Protein AF-A0A8X8GZQ0-F1 (afdb_monomer_lite)

pLDDT: mean 82.9, std 16.87, range [38.75, 97.69]

Secondary structure (DSSP, 8-state):
---TTTTTTTS-S--HHHHHHHHHHHHHHHHHHHHHHHHHHHHHHHHHHHHHHS-S---S----S--PPP-HHHHHHHHHHHHHHHHHHT-HHHHHHHHHHHHHHHHT--SSHHHHHHHHHHHHHHHHHHHHHHHTT-STT---

Sequence (144 aa):
MTGRGTAFADLPFLDLARFERLMQMVGPDMGPELLARLEDDLAAVAAGLRRAMQDRDQPDWGQPDWGGQPDWAELRGQTHVLIALAGTVGALRLQHLAEALNREAHERSGQDVAQATRMLAALLDELLQHVRDCRAGNVPGATW

Organism: NCBI:txid2656921

Foldseek 3Di:
DDPDVVPLVPPDQFPVVLQVVLLVVCDDVCNLVVLVVLLVLLVVLLVLLVQQQDAPDDDDDDDPDSDGQGNLVSLLVSLVSQLVSCVNNGSVSLNVLSVVLNVCSVVVNDPPNVVSSVVSSVSSVVVSVVSVCLSVVVDPPPPD

Radius of gyration: 16.92 Å; chains: 1; bounding box: 46×37×41 Å

InterPro domains:
  IPR036641 HPT domain superfamily [G3DSA:1.20.120.160] (7-134)
  IPR036641 HPT domain superfamily [SSF47226] (10-132)

Structure (mmCIF, N/CA/C/O backbone):
data_AF-A0A8X8GZQ0-F1
#
_entry.id   AF-A0A8X8GZQ0-F1
#
loop_
_atom_site.group_PDB
_atom_site.id
_atom_site.type_symbol
_atom_site.label_atom_id
_atom_site.label_alt_id
_atom_site.label_comp_id
_atom_site.label_asym_id
_atom_site.label_entity_id
_atom_site.label_seq_id
_atom_site.pdbx_PDB_ins_code
_atom_site.Cartn_x
_atom_site.Cartn_y
_atom_site.Cartn_z
_atom_site.occupancy
_atom_site.B_iso_or_equiv
_atom_site.auth_seq_id
_atom_site.auth_comp_id
_atom_site.auth_asym_id
_atom_site.auth_atom_id
_atom_site.pdbx_PDB_model_num
ATOM 1 N N . MET A 1 1 ? 25.260 5.698 -8.860 1.00 38.75 1 MET A N 1
ATOM 2 C CA . MET A 1 1 ? 24.430 6.867 -8.498 1.00 38.75 1 MET A CA 1
ATOM 3 C C . MET A 1 1 ? 23.411 6.387 -7.483 1.00 38.75 1 MET A C 1
ATOM 5 O O . MET A 1 1 ? 22.453 5.736 -7.857 1.00 38.75 1 MET A O 1
ATOM 9 N N . THR A 1 2 ? 23.681 6.618 -6.204 1.00 43.72 2 THR A N 1
ATOM 10 C CA . THR A 1 2 ? 22.915 6.112 -5.056 1.00 43.72 2 THR A CA 1
ATOM 11 C C . THR A 1 2 ? 22.082 7.283 -4.538 1.00 43.72 2 THR A C 1
ATOM 13 O O . THR A 1 2 ? 22.677 8.262 -4.096 1.00 43.72 2 THR A O 1
ATOM 16 N N . GLY A 1 3 ? 20.748 7.278 -4.656 1.00 44.34 3 GLY A N 1
ATOM 17 C CA . GLY A 1 3 ? 19.997 8.454 -4.178 1.00 44.34 3 GLY A CA 1
ATOM 18 C C . GLY A 1 3 ? 18.469 8.452 -4.205 1.00 44.34 3 GLY A C 1
ATOM 19 O O . GLY A 1 3 ? 17.883 9.284 -3.522 1.00 44.34 3 GLY A O 1
ATOM 20 N N . ARG A 1 4 ? 17.780 7.555 -4.928 1.00 52.59 4 ARG A N 1
ATOM 21 C CA . ARG A 1 4 ? 16.298 7.579 -4.935 1.00 52.59 4 ARG A CA 1
ATOM 22 C C . ARG A 1 4 ? 15.657 6.838 -3.763 1.00 52.59 4 ARG A C 1
ATOM 24 O O . ARG A 1 4 ? 14.645 7.303 -3.256 1.00 52.59 4 ARG A O 1
ATOM 31 N N . GLY A 1 5 ? 16.267 5.754 -3.276 1.00 49.91 5 GLY A N 1
ATOM 32 C CA . GLY A 1 5 ? 15.743 5.001 -2.126 1.00 49.91 5 GLY A CA 1
ATOM 33 C C . GLY A 1 5 ? 15.751 5.782 -0.803 1.00 49.91 5 GLY A C 1
ATOM 34 O O . GLY A 1 5 ? 14.927 5.525 0.067 1.00 49.91 5 GLY A O 1
ATOM 35 N N . THR A 1 6 ? 16.640 6.768 -0.657 1.00 55.09 6 THR A N 1
ATOM 36 C CA . THR A 1 6 ? 16.756 7.601 0.553 1.00 55.09 6 THR A CA 1
ATOM 37 C C . THR A 1 6 ? 15.850 8.829 0.534 1.00 55.09 6 THR A C 1
ATOM 39 O O . THR A 1 6 ? 15.546 9.359 1.594 1.00 55.09 6 THR A O 1
ATOM 42 N N . ALA A 1 7 ? 15.390 9.276 -0.641 1.00 68.44 7 ALA A N 1
ATOM 43 C CA . ALA A 1 7 ? 14.663 10.541 -0.795 1.00 68.44 7 ALA A CA 1
ATOM 44 C C . ALA A 1 7 ? 13.325 10.591 -0.034 1.00 68.44 7 ALA A C 1
ATOM 46 O O . ALA A 1 7 ? 12.830 11.672 0.266 1.00 68.44 7 ALA A O 1
ATOM 47 N N . PHE A 1 8 ? 12.754 9.428 0.290 1.00 74.19 8 PHE A N 1
ATOM 48 C CA . PHE A 1 8 ? 11.478 9.308 0.999 1.00 74.19 8 PHE A CA 1
ATOM 49 C C . PHE A 1 8 ? 11.622 8.674 2.386 1.00 74.19 8 PHE A C 1
ATOM 51 O O . PHE A 1 8 ? 10.615 8.348 3.006 1.00 74.19 8 PHE A O 1
ATOM 58 N N . ALA A 1 9 ? 12.851 8.451 2.866 1.00 74.62 9 ALA A N 1
ATOM 59 C CA . ALA A 1 9 ? 13.085 7.765 4.137 1.00 74.62 9 ALA A CA 1
ATOM 60 C C . ALA A 1 9 ? 12.554 8.557 5.343 1.00 74.62 9 ALA A C 1
ATOM 62 O O . ALA A 1 9 ? 12.077 7.946 6.295 1.00 74.62 9 ALA A O 1
ATOM 63 N N . ASP A 1 10 ? 12.581 9.890 5.260 1.00 82.25 10 ASP A N 1
ATOM 64 C CA . ASP A 1 10 ? 12.143 10.794 6.332 1.00 82.25 10 ASP A CA 1
ATOM 65 C C . ASP A 1 10 ? 10.621 11.012 6.366 1.00 82.25 10 ASP A C 1
ATOM 67 O O . ASP A 1 10 ? 10.101 11.630 7.296 1.00 82.25 10 ASP A O 1
ATOM 71 N N . LEU A 1 11 ? 9.885 10.526 5.358 1.00 83.38 11 LEU A N 1
ATOM 72 C CA . LEU A 1 11 ? 8.427 10.599 5.373 1.00 83.38 11 LEU A CA 1
ATOM 73 C C . LEU A 1 11 ? 7.861 9.602 6.390 1.00 83.38 11 LEU A C 1
ATOM 75 O O . LEU A 1 11 ? 8.325 8.455 6.440 1.00 83.38 11 LEU A O 1
ATOM 79 N N . PRO A 1 12 ? 6.824 9.993 7.155 1.00 86.88 12 PRO A N 1
ATOM 80 C CA . PRO A 1 12 ? 6.148 9.056 8.030 1.00 86.88 12 PRO A CA 1
ATOM 81 C C . PRO A 1 12 ? 5.602 7.896 7.199 1.00 86.88 12 PRO A C 1
ATOM 83 O O . PRO A 1 12 ? 5.122 8.073 6.075 1.00 86.88 12 PRO A O 1
ATOM 86 N N . PHE A 1 13 ? 5.682 6.699 7.770 1.00 88.50 13 PHE A N 1
ATOM 87 C CA . PHE A 1 13 ? 5.096 5.505 7.176 1.00 88.50 13 PHE A CA 1
ATOM 88 C C . PHE A 1 13 ? 3.583 5.691 6.930 1.00 88.50 13 PHE A C 1
ATOM 90 O O . PHE A 1 13 ? 3.094 5.363 5.848 1.00 88.50 13 PHE A O 1
ATOM 97 N N . LEU A 1 14 ? 2.882 6.305 7.890 1.00 92.06 14 LEU A N 1
ATOM 98 C CA . LEU A 1 14 ? 1.455 6.612 7.835 1.00 92.06 14 LEU A CA 1
ATOM 99 C C . LEU A 1 14 ? 1.178 7.981 8.473 1.00 92.06 14 LEU A C 1
ATOM 101 O O . LEU A 1 14 ? 1.616 8.250 9.592 1.00 92.06 14 LEU A O 1
ATOM 105 N N . ASP A 1 15 ? 0.425 8.838 7.784 1.00 93.69 15 ASP A N 1
ATOM 106 C CA . ASP A 1 15 ? -0.207 10.014 8.388 1.00 93.69 15 ASP A CA 1
ATOM 107 C C . ASP A 1 15 ? -1.414 9.560 9.220 1.00 93.69 15 ASP A C 1
ATOM 109 O O . ASP A 1 15 ? -2.534 9.422 8.716 1.00 93.69 15 ASP A O 1
ATOM 113 N N . LEU A 1 16 ? -1.163 9.300 10.505 1.00 90.44 16 LEU A N 1
ATOM 114 C CA . LEU A 1 16 ? -2.176 8.787 11.423 1.00 90.44 16 LEU A CA 1
ATOM 115 C C . LEU A 1 16 ? -3.373 9.739 11.555 1.00 90.44 16 LEU A C 1
ATOM 117 O O . LEU A 1 16 ? -4.505 9.278 11.600 1.00 90.44 16 LEU A O 1
ATOM 121 N N . ALA A 1 17 ? -3.160 11.057 11.517 1.00 90.81 17 ALA A N 1
ATOM 122 C CA . ALA A 1 17 ? -4.251 12.024 11.621 1.00 90.81 17 ALA A CA 1
ATOM 123 C C . ALA A 1 17 ? -5.185 11.969 10.399 1.00 90.81 17 ALA A C 1
ATOM 125 O O . ALA A 1 17 ? -6.402 12.140 10.525 1.00 90.81 17 ALA A O 1
ATOM 126 N N . ARG A 1 18 ? -4.638 11.728 9.199 1.00 92.44 18 ARG A N 1
ATOM 127 C CA . ARG A 1 18 ? -5.451 11.480 7.999 1.00 92.44 18 ARG A CA 1
ATOM 128 C C . ARG A 1 18 ? -6.204 10.155 8.109 1.00 92.44 18 ARG A C 1
ATOM 130 O O . ARG A 1 18 ? -7.393 10.131 7.789 1.00 92.44 18 ARG A O 1
ATOM 137 N N . PHE A 1 19 ? -5.538 9.092 8.556 1.00 93.25 19 PHE A N 1
ATOM 138 C CA . PHE A 1 19 ? -6.157 7.779 8.733 1.00 93.25 19 PHE A CA 1
ATOM 139 C C . PHE A 1 19 ? -7.308 7.819 9.751 1.00 93.25 19 PHE A C 1
ATOM 141 O O . PHE A 1 19 ? -8.418 7.388 9.454 1.00 93.25 19 PHE A O 1
ATOM 148 N N . GLU A 1 20 ? -7.093 8.433 10.914 1.00 91.50 20 GLU A N 1
ATOM 149 C CA . GLU A 1 20 ? -8.121 8.626 11.942 1.00 91.50 20 GLU A CA 1
ATOM 150 C C . GLU A 1 20 ? -9.297 9.448 11.418 1.00 91.50 20 GLU A C 1
ATOM 152 O O . GLU A 1 20 ? -10.451 9.090 11.642 1.00 91.50 20 GLU A O 1
ATOM 157 N N . ARG A 1 21 ? -9.031 10.522 10.664 1.00 92.25 21 ARG A N 1
ATOM 158 C CA . ARG A 1 21 ? -10.098 11.315 10.041 1.00 92.25 21 ARG A CA 1
ATOM 159 C C . ARG A 1 21 ? -10.909 10.486 9.045 1.00 92.25 21 ARG A C 1
ATOM 161 O O . ARG A 1 21 ? -12.125 10.645 8.998 1.00 92.25 21 ARG A O 1
ATOM 168 N N . LEU A 1 22 ? -10.267 9.618 8.259 1.00 93.12 22 LEU A N 1
ATOM 169 C CA . LEU A 1 22 ? -10.962 8.682 7.370 1.00 93.12 22 LEU A CA 1
ATOM 170 C C . LEU A 1 22 ? -11.895 7.766 8.169 1.00 93.12 22 LEU A C 1
ATOM 172 O O . LEU A 1 22 ? -13.074 7.675 7.834 1.00 93.12 22 LEU A O 1
ATOM 176 N N . MET A 1 23 ? -11.398 7.164 9.251 1.00 93.25 23 MET A N 1
ATOM 177 C CA . MET A 1 23 ? -12.201 6.291 10.110 1.00 93.25 23 MET A CA 1
ATOM 178 C C . MET A 1 23 ? -13.364 7.038 10.774 1.00 93.25 23 MET A C 1
ATOM 180 O O . MET A 1 23 ? -14.487 6.547 10.762 1.00 93.25 23 MET A O 1
ATOM 184 N N . GLN A 1 24 ? -13.142 8.262 11.258 1.00 92.25 24 GLN A N 1
ATOM 185 C CA . GLN A 1 24 ? -14.191 9.108 11.840 1.00 92.25 24 GLN A CA 1
ATOM 186 C C . GLN A 1 24 ? -15.278 9.494 10.829 1.00 92.25 24 GLN A C 1
ATOM 188 O O . GLN A 1 24 ? -16.451 9.549 11.186 1.00 92.25 24 GLN A O 1
ATOM 193 N N . MET A 1 25 ? -14.909 9.777 9.575 1.00 93.44 25 MET A N 1
ATOM 194 C CA . MET A 1 25 ? -15.880 10.103 8.522 1.00 93.44 25 MET A CA 1
ATOM 195 C C . MET A 1 25 ? -16.766 8.907 8.162 1.00 93.44 25 MET A C 1
ATOM 197 O O . MET A 1 25 ? -17.928 9.093 7.812 1.00 93.44 25 MET A O 1
ATOM 201 N N . VAL A 1 26 ? -16.205 7.700 8.214 1.00 93.00 26 VAL A N 1
ATOM 202 C CA . VAL A 1 26 ? -16.899 6.448 7.886 1.00 93.00 26 VAL A CA 1
ATOM 203 C C . VAL A 1 26 ? -17.766 5.986 9.063 1.00 93.00 26 VAL A C 1
ATOM 205 O O . VAL A 1 26 ? -18.869 5.485 8.851 1.00 93.00 26 VAL A O 1
ATOM 208 N N . GLY A 1 27 ? -17.296 6.217 10.291 1.00 89.88 27 GLY A N 1
ATOM 209 C CA . GLY A 1 27 ? -17.992 5.892 11.531 1.00 89.88 27 GLY A CA 1
ATOM 210 C C . GLY A 1 27 ? -17.929 4.406 11.915 1.00 89.88 27 GLY A C 1
ATOM 211 O O . GLY A 1 27 ? -17.426 3.576 11.149 1.00 89.88 27 GLY A O 1
ATOM 212 N N . PRO A 1 28 ? -18.478 4.053 13.090 1.00 89.25 28 PRO A N 1
ATOM 213 C CA . PRO A 1 28 ? -18.320 2.728 13.697 1.00 89.25 28 PRO A CA 1
ATOM 214 C C . PRO A 1 28 ? -19.071 1.630 12.941 1.00 89.25 28 PRO A C 1
ATOM 216 O O . PRO A 1 28 ? -18.645 0.477 12.931 1.00 89.25 28 PRO A O 1
ATOM 219 N N . ASP A 1 29 ? -20.179 1.985 12.286 1.00 88.81 29 ASP A N 1
ATOM 220 C CA . ASP A 1 29 ? -21.034 1.022 11.589 1.00 88.81 29 ASP A CA 1
ATOM 221 C C . ASP A 1 29 ? -20.374 0.502 10.302 1.00 88.81 29 ASP A C 1
ATOM 223 O O . ASP A 1 29 ? -20.460 -0.684 9.990 1.00 88.81 29 ASP A O 1
ATOM 227 N N . MET A 1 30 ? -19.682 1.382 9.568 1.00 92.25 30 MET A N 1
ATOM 228 C CA . MET A 1 30 ? -19.073 1.069 8.266 1.00 92.25 30 MET A CA 1
ATOM 229 C C . MET A 1 30 ? -17.550 0.876 8.338 1.00 92.25 30 MET A C 1
ATOM 231 O O . MET A 1 30 ? -16.949 0.318 7.418 1.00 92.25 30 MET A O 1
ATOM 235 N N . GLY A 1 31 ? -16.904 1.314 9.423 1.00 92.56 31 GLY A N 1
ATOM 236 C CA . GLY A 1 31 ? -15.457 1.214 9.623 1.00 92.56 31 GLY A CA 1
ATOM 237 C C . GLY A 1 31 ? -14.908 -0.215 9.503 1.00 92.56 31 GLY A C 1
ATOM 238 O O . GLY A 1 31 ? -13.926 -0.414 8.782 1.00 92.56 31 GLY A O 1
ATOM 239 N N . PRO A 1 32 ? -15.531 -1.233 10.130 1.00 92.38 32 PRO A N 1
ATOM 240 C CA . PRO A 1 32 ? -15.088 -2.621 10.008 1.00 92.38 32 PRO A CA 1
ATOM 241 C C . PRO A 1 32 ? -15.119 -3.152 8.570 1.00 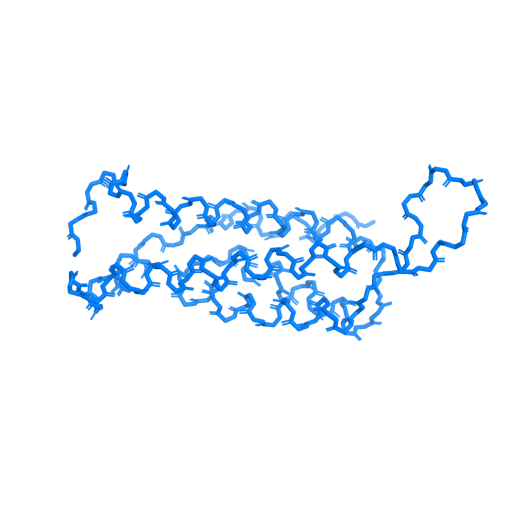92.38 32 PRO A C 1
ATOM 243 O O . PRO A 1 32 ? -14.201 -3.867 8.162 1.00 92.38 32 PRO A O 1
ATOM 246 N N . GLU A 1 33 ? -16.146 -2.791 7.793 1.00 94.25 33 GLU A N 1
ATOM 247 C CA . GLU A 1 33 ? -16.268 -3.182 6.384 1.00 94.25 33 GLU A CA 1
ATOM 248 C C . GLU A 1 33 ? -15.206 -2.489 5.525 1.00 94.25 33 GLU A C 1
ATOM 250 O O . GLU A 1 33 ? -14.538 -3.146 4.726 1.00 94.25 33 GLU A O 1
ATOM 255 N N . LEU A 1 34 ? -14.981 -1.188 5.740 1.00 94.50 34 LEU A N 1
ATOM 256 C CA . LEU A 1 34 ? -13.921 -0.449 5.056 1.00 94.50 34 LEU A CA 1
ATOM 257 C C . LEU A 1 34 ? -12.545 -1.072 5.313 1.00 94.50 34 LEU A C 1
ATOM 259 O O . LEU A 1 34 ? -11.778 -1.270 4.373 1.00 94.50 34 LEU A O 1
ATOM 263 N N . LEU A 1 35 ? -12.228 -1.395 6.569 1.00 95.19 35 LEU A N 1
ATOM 264 C CA . LEU A 1 35 ? -10.949 -2.007 6.920 1.00 95.19 35 LEU A CA 1
ATOM 265 C C . LEU A 1 35 ? -10.802 -3.413 6.324 1.00 95.19 35 LEU A C 1
ATOM 267 O O . LEU A 1 35 ? -9.715 -3.762 5.872 1.00 95.19 35 LEU A O 1
ATOM 271 N N . ALA A 1 36 ? -11.875 -4.212 6.295 1.00 95.44 36 ALA A N 1
ATOM 272 C CA . ALA A 1 36 ? -11.859 -5.521 5.643 1.00 95.44 36 ALA A CA 1
ATOM 273 C C . ALA A 1 36 ? -11.588 -5.391 4.138 1.00 95.44 36 ALA A C 1
ATOM 275 O O . ALA A 1 36 ? -10.726 -6.085 3.604 1.00 95.44 36 ALA A O 1
ATOM 276 N N . ARG A 1 37 ? -12.257 -4.445 3.469 1.00 96.06 37 ARG A N 1
ATOM 277 C CA . ARG A 1 37 ? -12.043 -4.183 2.045 1.00 96.06 37 ARG A CA 1
ATOM 278 C C . ARG A 1 37 ? -10.627 -3.693 1.756 1.00 96.06 37 ARG A C 1
ATOM 280 O O . ARG A 1 37 ? -10.001 -4.152 0.805 1.00 96.06 37 ARG A O 1
ATOM 287 N N . LEU A 1 38 ? -10.122 -2.782 2.584 1.00 95.94 38 LEU A N 1
ATOM 288 C CA . LEU A 1 38 ? -8.764 -2.269 2.471 1.00 95.94 38 LEU A CA 1
ATOM 289 C C . LEU A 1 38 ? -7.733 -3.389 2.659 1.00 95.94 38 LEU A C 1
ATOM 291 O O . LEU A 1 38 ? -6.768 -3.447 1.903 1.00 95.94 38 LEU A O 1
ATOM 295 N N . GLU A 1 39 ? -7.940 -4.292 3.621 1.00 96.81 39 GLU A N 1
ATOM 296 C CA . GLU A 1 39 ? -7.088 -5.472 3.783 1.00 96.81 39 GLU A CA 1
ATOM 297 C C . GLU A 1 39 ? -7.089 -6.347 2.524 1.00 96.81 39 GLU A C 1
ATOM 299 O O . GLU A 1 39 ? -6.013 -6.694 2.035 1.00 96.81 39 GLU A O 1
ATOM 304 N N . ASP A 1 40 ? -8.267 -6.675 1.987 1.00 97.69 40 ASP A N 1
ATOM 305 C CA . ASP A 1 40 ? -8.395 -7.514 0.792 1.00 97.69 40 ASP A CA 1
ATOM 306 C C . ASP A 1 40 ? -7.688 -6.885 -0.419 1.00 97.69 40 ASP A C 1
ATOM 308 O O . ASP A 1 40 ? -6.925 -7.557 -1.121 1.00 97.69 40 ASP A O 1
ATOM 312 N N . ASP A 1 41 ? -7.894 -5.584 -0.642 1.00 97.19 41 ASP A N 1
ATOM 313 C CA . ASP A 1 41 ? -7.290 -4.855 -1.757 1.00 97.19 41 ASP A CA 1
ATOM 314 C C . ASP A 1 41 ? -5.755 -4.758 -1.601 1.00 97.19 41 ASP A C 1
ATOM 316 O O . ASP A 1 41 ? -5.016 -5.025 -2.554 1.00 97.19 41 ASP A O 1
ATOM 320 N N . LEU A 1 42 ? -5.243 -4.461 -0.400 1.00 96.88 42 LEU A N 1
ATOM 321 C CA . LEU A 1 42 ? -3.797 -4.425 -0.127 1.00 96.88 42 LEU A CA 1
ATOM 322 C C . LEU A 1 42 ? -3.151 -5.815 -0.263 1.00 96.88 42 LEU A C 1
ATOM 324 O O . LEU A 1 42 ? -2.072 -5.943 -0.850 1.00 96.88 42 LEU A O 1
ATOM 328 N N . ALA A 1 43 ? -3.810 -6.868 0.228 1.00 96.75 43 ALA A N 1
ATOM 329 C CA . ALA A 1 43 ? -3.333 -8.243 0.105 1.00 96.75 43 ALA A CA 1
ATOM 330 C C . ALA A 1 43 ? -3.291 -8.704 -1.362 1.00 96.75 43 ALA A C 1
ATOM 332 O O . ALA A 1 43 ? -2.333 -9.368 -1.780 1.00 96.75 43 ALA A O 1
ATOM 333 N N . ALA A 1 44 ? -4.293 -8.322 -2.161 1.00 96.56 44 ALA A N 1
ATOM 334 C CA . ALA A 1 44 ? -4.326 -8.593 -3.593 1.00 96.56 44 ALA A CA 1
ATOM 335 C C . ALA A 1 44 ? -3.168 -7.900 -4.329 1.00 96.56 44 ALA A C 1
ATOM 337 O O . ALA A 1 44 ? -2.480 -8.550 -5.123 1.00 96.56 44 ALA A O 1
ATOM 338 N N . VAL A 1 45 ? -2.890 -6.629 -4.011 1.00 96.25 45 VAL A N 1
ATOM 339 C CA . VAL A 1 45 ? -1.737 -5.892 -4.557 1.00 96.25 45 VAL A CA 1
ATOM 340 C C . VAL A 1 45 ? -0.419 -6.565 -4.175 1.00 96.25 45 VAL A C 1
ATOM 342 O O . VAL A 1 45 ? 0.429 -6.789 -5.039 1.00 96.25 45 VAL A O 1
ATOM 345 N N . ALA A 1 46 ? -0.247 -6.965 -2.911 1.00 93.38 46 ALA A N 1
ATOM 346 C CA . ALA A 1 46 ? 0.964 -7.647 -2.450 1.00 93.38 46 ALA A CA 1
ATOM 347 C C . ALA A 1 46 ? 1.194 -8.979 -3.184 1.00 93.38 46 ALA A C 1
ATOM 349 O O . ALA A 1 46 ? 2.325 -9.336 -3.527 1.00 93.38 46 ALA A O 1
ATOM 350 N N . ALA A 1 47 ? 0.126 -9.738 -3.442 1.00 92.62 47 ALA A N 1
ATOM 351 C CA . ALA A 1 47 ? 0.196 -10.952 -4.249 1.00 92.62 47 ALA A CA 1
ATOM 352 C C . ALA A 1 47 ? 0.542 -10.647 -5.716 1.00 92.62 47 ALA A C 1
ATOM 354 O O . ALA A 1 47 ? 1.394 -11.322 -6.294 1.00 92.62 47 ALA A O 1
ATOM 355 N N . GLY A 1 48 ? -0.070 -9.617 -6.305 1.00 91.81 48 GLY A N 1
ATOM 356 C CA . GLY A 1 48 ? 0.202 -9.175 -7.672 1.00 91.81 48 GLY A CA 1
ATOM 357 C C . GLY A 1 48 ? 1.649 -8.729 -7.879 1.00 91.81 48 GLY A C 1
ATOM 358 O O . GLY A 1 48 ? 2.296 -9.197 -8.811 1.00 91.81 48 GLY A O 1
ATOM 359 N N . LEU A 1 49 ? 2.196 -7.913 -6.972 1.00 90.56 49 LEU A N 1
ATOM 360 C CA . LEU A 1 49 ? 3.597 -7.476 -7.013 1.00 90.56 49 LEU A CA 1
ATOM 361 C C . LEU A 1 49 ? 4.565 -8.662 -6.948 1.00 90.56 49 LEU A C 1
ATOM 363 O O . LEU A 1 49 ? 5.519 -8.721 -7.721 1.00 90.56 49 LEU A O 1
ATOM 367 N N . ARG A 1 50 ? 4.299 -9.645 -6.077 1.00 88.88 50 ARG A N 1
ATOM 368 C CA . ARG A 1 50 ? 5.108 -10.872 -6.011 1.00 88.88 50 ARG A CA 1
ATOM 369 C C . ARG A 1 50 ? 5.073 -11.647 -7.325 1.00 88.88 50 ARG A C 1
ATOM 371 O O . ARG A 1 50 ? 6.127 -12.063 -7.788 1.00 88.88 50 ARG A O 1
ATOM 378 N N . ARG A 1 51 ? 3.900 -11.800 -7.950 1.00 88.25 51 ARG A N 1
ATOM 379 C CA . ARG A 1 51 ? 3.771 -12.452 -9.267 1.00 88.25 51 ARG A CA 1
ATOM 380 C C . ARG A 1 51 ? 4.461 -11.670 -10.382 1.00 88.25 51 ARG A C 1
ATOM 382 O O . ARG A 1 51 ? 5.040 -12.288 -11.264 1.00 88.25 51 ARG A O 1
ATOM 389 N N . ALA A 1 52 ? 4.406 -10.338 -10.354 1.00 87.19 52 ALA A N 1
ATOM 390 C CA . ALA A 1 52 ? 5.057 -9.490 -11.353 1.00 87.19 52 ALA A CA 1
ATOM 391 C C . ALA A 1 52 ? 6.585 -9.638 -11.336 1.00 87.19 52 ALA A C 1
ATOM 393 O O . ALA A 1 52 ? 7.229 -9.482 -12.368 1.00 87.19 52 ALA A O 1
ATOM 394 N N . MET A 1 53 ? 7.150 -9.951 -10.169 1.00 83.81 53 MET A N 1
ATOM 395 C CA . MET A 1 53 ? 8.584 -10.173 -9.978 1.00 83.81 53 MET A CA 1
ATOM 396 C C . MET A 1 53 ? 9.011 -11.638 -10.130 1.00 83.81 53 MET A C 1
ATOM 398 O O . MET A 1 53 ? 10.208 -11.914 -10.121 1.00 83.81 53 MET A O 1
ATOM 402 N N . GLN A 1 54 ? 8.065 -12.577 -10.218 1.00 79.44 54 GLN A N 1
ATOM 403 C CA . GLN A 1 54 ? 8.378 -13.981 -10.467 1.00 79.44 54 GLN A CA 1
ATOM 404 C C . GLN A 1 54 ? 8.790 -14.164 -11.926 1.00 79.44 54 GLN A C 1
ATOM 406 O O . GLN A 1 54 ? 8.129 -13.675 -12.840 1.00 79.44 54 GLN A O 1
ATOM 411 N N . ASP A 1 55 ? 9.887 -14.888 -12.117 1.00 61.62 55 ASP A N 1
ATOM 412 C CA . ASP A 1 55 ? 10.429 -15.215 -13.427 1.00 61.62 55 ASP A CA 1
ATOM 413 C C . ASP A 1 55 ? 9.420 -16.050 -14.233 1.00 61.62 55 ASP A C 1
ATOM 415 O O . ASP A 1 55 ? 9.002 -17.121 -13.786 1.00 61.62 55 ASP A O 1
ATOM 419 N N . ARG A 1 56 ? 8.988 -15.550 -15.398 1.00 55.91 56 ARG A N 1
ATOM 420 C CA . ARG A 1 56 ? 8.100 -16.294 -16.310 1.00 55.91 56 ARG A CA 1
ATOM 421 C C . ARG A 1 56 ? 8.860 -17.107 -17.355 1.00 55.91 56 ARG A C 1
ATOM 423 O O . ARG A 1 56 ? 8.257 -18.003 -17.938 1.00 55.91 56 ARG A O 1
ATOM 430 N N . ASP A 1 57 ? 10.151 -16.836 -17.552 1.00 46.69 57 ASP A N 1
ATOM 431 C CA . ASP A 1 57 ? 10.919 -17.298 -18.713 1.00 46.69 57 ASP A CA 1
ATOM 432 C C . ASP A 1 57 ? 12.205 -18.053 -18.325 1.00 46.69 57 ASP A C 1
ATOM 434 O O . ASP A 1 57 ? 13.190 -18.013 -19.059 1.00 46.69 57 ASP A O 1
ATOM 438 N N . GLN A 1 58 ? 12.212 -18.797 -17.211 1.00 43.38 58 GLN A N 1
ATOM 439 C CA . GLN A 1 58 ? 13.263 -19.789 -16.946 1.00 43.38 58 GLN A CA 1
ATOM 440 C C . GLN A 1 58 ? 12.877 -21.174 -17.501 1.00 43.38 58 GLN A C 1
ATOM 442 O O . GLN A 1 58 ? 12.165 -21.929 -16.835 1.00 43.38 58 GLN A O 1
ATOM 447 N N . PRO A 1 59 ? 13.370 -21.579 -18.689 1.00 40.00 59 PRO A N 1
ATOM 448 C CA . PRO A 1 59 ? 13.657 -22.978 -18.933 1.00 40.00 59 PRO A CA 1
ATOM 449 C C . PRO A 1 59 ? 14.870 -23.368 -18.079 1.00 40.00 59 PRO A C 1
ATOM 451 O O . PRO A 1 59 ? 15.916 -22.724 -18.124 1.00 40.00 59 PRO A O 1
ATOM 454 N N . ASP A 1 60 ? 14.690 -24.422 -17.291 1.00 46.25 60 ASP A N 1
ATOM 455 C CA . ASP A 1 60 ? 15.705 -25.144 -16.525 1.00 46.25 60 ASP A CA 1
ATOM 456 C C . ASP A 1 60 ? 17.021 -25.316 -17.310 1.00 46.25 60 ASP A C 1
ATOM 458 O O . ASP A 1 60 ? 17.128 -26.216 -18.136 1.00 46.25 60 ASP A O 1
ATOM 462 N N . TRP A 1 61 ? 17.998 -24.429 -17.084 1.00 43.03 61 TRP A N 1
ATOM 463 C CA . TRP A 1 61 ? 19.433 -24.667 -17.282 1.00 43.03 61 TRP A CA 1
ATOM 464 C C . TRP A 1 61 ? 20.243 -23.734 -16.371 1.00 43.03 61 TRP A C 1
ATOM 466 O O . TRP A 1 61 ? 20.672 -22.649 -16.752 1.00 43.03 61 TRP A O 1
ATOM 476 N N . GLY A 1 62 ? 20.417 -24.207 -15.135 1.00 47.53 62 GLY A N 1
ATOM 477 C CA . GLY A 1 62 ? 21.364 -23.782 -14.101 1.00 47.53 62 GLY A CA 1
ATOM 478 C C . GLY A 1 62 ? 22.154 -22.483 -14.291 1.00 47.53 62 GLY A C 1
ATOM 479 O O . GLY A 1 62 ? 23.277 -22.521 -14.783 1.00 47.53 62 GLY A O 1
ATOM 480 N N . GLN A 1 63 ? 21.652 -21.389 -13.710 1.00 44.69 63 GLN A N 1
ATOM 481 C CA . GLN A 1 63 ? 22.473 -20.418 -12.973 1.00 44.69 63 GLN A CA 1
ATOM 482 C C . GLN A 1 63 ? 21.678 -19.825 -11.792 1.00 44.69 63 GLN A C 1
ATOM 484 O O . GLN A 1 63 ? 20.489 -19.550 -11.945 1.00 44.69 63 GLN A O 1
ATOM 489 N N . PRO A 1 64 ? 22.300 -19.616 -10.616 1.00 45.94 64 PRO A N 1
ATOM 490 C CA . PRO A 1 64 ? 21.655 -19.030 -9.451 1.00 45.94 64 PRO A CA 1
ATOM 491 C C . PRO A 1 64 ? 21.938 -17.524 -9.418 1.00 45.94 64 PRO A C 1
ATOM 493 O O . PRO A 1 64 ? 22.742 -17.055 -8.620 1.00 45.94 64 PRO A O 1
ATOM 496 N N . ASP A 1 65 ? 21.303 -16.764 -10.300 1.00 48.75 65 ASP A N 1
ATOM 497 C CA . ASP A 1 65 ? 21.282 -15.306 -10.191 1.00 48.75 65 ASP A CA 1
ATOM 498 C C . ASP A 1 65 ? 19.879 -14.824 -10.572 1.00 48.75 65 ASP A C 1
ATOM 500 O O . ASP A 1 65 ? 19.258 -15.380 -11.476 1.00 48.75 65 ASP A O 1
ATOM 504 N N . TRP A 1 66 ? 19.326 -13.859 -9.838 1.00 46.91 66 TRP A N 1
ATOM 505 C CA . TRP A 1 66 ? 17.964 -13.326 -10.021 1.00 46.91 66 TRP A CA 1
ATOM 506 C C . TRP A 1 66 ? 17.833 -12.588 -11.379 1.00 46.91 66 TRP A C 1
ATOM 508 O O . TRP A 1 66 ? 17.821 -11.360 -11.428 1.00 46.91 66 TRP A O 1
ATOM 518 N N . GLY A 1 67 ? 17.791 -13.332 -12.489 1.00 44.19 67 GLY A N 1
ATOM 519 C CA . GLY A 1 67 ? 17.951 -12.832 -13.863 1.00 44.19 67 GLY A CA 1
ATOM 520 C C . GLY A 1 67 ? 16.688 -12.778 -14.734 1.00 44.19 67 GLY A C 1
ATOM 521 O O . GLY A 1 67 ? 16.811 -12.555 -15.936 1.00 44.19 67 GLY A O 1
ATOM 522 N N . GLY A 1 68 ? 15.492 -12.979 -14.175 1.00 58.50 68 GLY A N 1
ATOM 523 C CA . GLY A 1 68 ? 14.227 -12.876 -14.917 1.00 58.50 68 GLY A CA 1
ATOM 524 C C . GLY A 1 68 ? 13.786 -11.427 -15.162 1.00 58.50 68 GLY A C 1
ATOM 525 O O . GLY A 1 68 ? 13.958 -10.565 -14.296 1.00 58.50 68 GLY A O 1
ATOM 526 N N . GLN A 1 69 ? 13.187 -11.137 -16.325 1.00 71.12 69 GLN A N 1
ATOM 527 C CA . GLN A 1 69 ? 12.526 -9.844 -16.558 1.00 71.12 69 GLN A CA 1
ATOM 528 C C . GLN A 1 69 ? 11.172 -9.799 -15.830 1.00 71.12 69 GLN A C 1
ATOM 530 O O . GLN A 1 69 ? 10.399 -10.752 -15.941 1.00 71.12 69 GLN A O 1
ATOM 535 N N . PRO A 1 70 ? 10.843 -8.705 -15.119 1.00 79.19 70 PRO A N 1
ATOM 536 C CA . PRO A 1 70 ? 9.544 -8.572 -14.472 1.00 79.19 70 PRO A CA 1
ATOM 537 C C . PRO A 1 70 ? 8.420 -8.405 -15.505 1.00 79.19 70 PRO A C 1
ATOM 539 O O . PRO A 1 70 ? 8.620 -7.840 -16.585 1.00 79.19 70 PRO A O 1
ATOM 542 N N . ASP A 1 71 ? 7.203 -8.817 -15.147 1.00 87.69 71 ASP A N 1
ATOM 543 C CA . ASP A 1 71 ? 6.004 -8.446 -15.900 1.00 87.69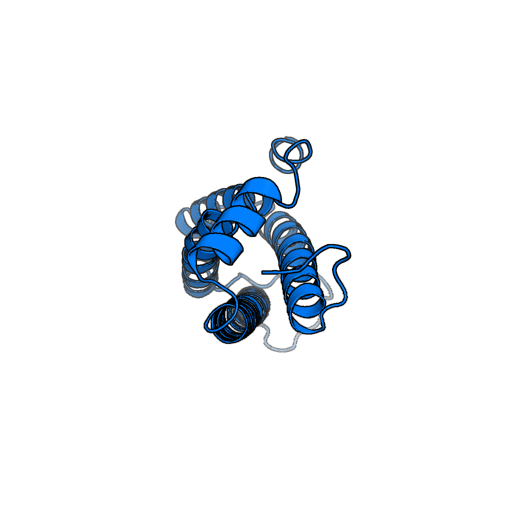 71 ASP A CA 1
ATOM 544 C C . ASP A 1 71 ? 5.710 -6.958 -15.673 1.00 87.69 71 ASP A C 1
ATOM 546 O O . ASP A 1 71 ? 5.036 -6.557 -14.721 1.00 87.69 71 ASP A O 1
ATOM 550 N N . TRP A 1 72 ? 6.228 -6.127 -16.576 1.00 87.56 72 TRP A N 1
ATOM 551 C CA . TRP A 1 72 ? 6.062 -4.676 -16.548 1.00 87.56 72 TRP A CA 1
ATOM 552 C C . TRP A 1 72 ? 4.596 -4.227 -16.566 1.00 87.56 72 TRP A C 1
ATOM 554 O O . TRP A 1 72 ? 4.275 -3.176 -16.010 1.00 87.56 72 TRP A O 1
ATOM 564 N N . ALA A 1 73 ? 3.702 -4.982 -17.212 1.00 90.19 73 ALA A N 1
ATOM 565 C CA . ALA A 1 73 ? 2.290 -4.623 -17.287 1.00 90.19 73 ALA A CA 1
ATOM 566 C C . ALA A 1 73 ? 1.596 -4.866 -15.942 1.00 90.19 73 ALA A C 1
ATOM 568 O O . ALA A 1 73 ? 0.916 -3.968 -15.440 1.00 90.19 73 ALA A O 1
ATOM 569 N N . GLU A 1 74 ? 1.834 -6.027 -15.328 1.00 91.44 74 GLU A N 1
ATOM 570 C CA . GLU A 1 74 ? 1.335 -6.333 -13.984 1.00 91.44 74 GLU A CA 1
ATOM 571 C C . GLU A 1 74 ? 1.929 -5.357 -12.957 1.00 91.44 74 GLU A C 1
ATOM 573 O O . GLU A 1 74 ? 1.193 -4.779 -12.161 1.00 91.44 74 GLU A O 1
ATOM 578 N N . LEU A 1 75 ? 3.237 -5.079 -13.021 1.00 91.06 75 LEU A N 1
ATOM 579 C CA . LEU A 1 75 ? 3.907 -4.159 -12.097 1.00 91.06 75 LEU A CA 1
ATOM 580 C C . LEU A 1 75 ? 3.283 -2.755 -12.132 1.00 91.06 75 LEU A C 1
ATOM 582 O O . LEU A 1 75 ? 3.020 -2.163 -11.084 1.00 91.06 75 LEU A O 1
ATOM 586 N N . ARG A 1 76 ? 2.976 -2.239 -13.328 1.00 93.06 76 ARG A N 1
ATOM 587 C CA . ARG A 1 76 ? 2.253 -0.968 -13.508 1.00 93.06 76 ARG A CA 1
ATOM 588 C C . ARG A 1 76 ? 0.828 -1.022 -12.973 1.00 93.06 76 ARG A C 1
ATOM 590 O O . ARG A 1 76 ? 0.380 -0.075 -12.337 1.00 93.06 76 ARG A O 1
ATOM 597 N N . GLY A 1 77 ? 0.107 -2.110 -13.240 1.00 95.12 77 GLY A N 1
ATOM 598 C CA . GLY A 1 77 ? -1.265 -2.284 -12.765 1.00 95.12 77 GLY A CA 1
ATOM 599 C C . GLY A 1 77 ? -1.334 -2.243 -11.241 1.00 95.12 77 GLY A C 1
ATOM 600 O O . GLY A 1 77 ? -2.091 -1.458 -10.671 1.00 95.12 77 GLY A O 1
ATOM 601 N N . GLN A 1 78 ? -0.475 -3.020 -10.583 1.00 95.88 78 GLN A N 1
ATOM 602 C CA . GLN A 1 78 ? -0.446 -3.115 -9.125 1.00 95.88 78 GLN A CA 1
ATOM 603 C C . GLN A 1 78 ? 0.047 -1.826 -8.466 1.00 95.88 78 GLN A C 1
ATOM 605 O O . GLN A 1 78 ? -0.540 -1.368 -7.486 1.00 95.88 78 GLN A O 1
ATOM 610 N N . THR A 1 79 ? 1.082 -1.188 -9.019 1.00 95.44 79 THR A N 1
ATOM 611 C CA . THR A 1 79 ? 1.563 0.100 -8.492 1.00 95.44 79 THR A CA 1
ATOM 612 C C . THR A 1 79 ? 0.542 1.217 -8.693 1.00 95.44 79 THR A C 1
ATOM 614 O O . THR A 1 79 ? 0.371 2.033 -7.795 1.00 95.44 79 THR A O 1
ATOM 617 N N . HIS A 1 80 ? -0.206 1.232 -9.800 1.00 95.50 80 HIS A N 1
ATOM 618 C CA . HIS A 1 80 ? -1.284 2.199 -10.011 1.00 95.50 80 HIS A CA 1
ATOM 619 C C . HIS A 1 80 ? -2.404 2.081 -8.966 1.00 95.50 80 HIS A C 1
ATOM 621 O O . HIS A 1 80 ? -2.804 3.094 -8.391 1.00 95.50 80 HIS A O 1
ATOM 627 N N . VAL A 1 81 ? -2.870 0.860 -8.678 1.00 95.94 81 VAL A N 1
ATOM 628 C CA . VAL A 1 81 ? -3.860 0.615 -7.612 1.00 95.94 81 VAL A CA 1
ATOM 629 C C . VAL A 1 81 ? -3.308 1.068 -6.260 1.00 95.94 81 VAL A C 1
ATOM 631 O O . VAL A 1 81 ? -3.989 1.766 -5.507 1.00 95.94 81 VAL A O 1
ATOM 634 N N . LEU A 1 82 ? -2.048 0.735 -5.974 1.00 96.56 82 LEU A N 1
ATOM 635 C CA . LEU A 1 82 ? -1.413 1.071 -4.707 1.00 96.56 82 LEU A CA 1
ATOM 636 C C . LEU A 1 82 ? -1.291 2.581 -4.471 1.00 96.56 82 LEU A C 1
ATOM 638 O O . LEU A 1 82 ? -1.472 3.021 -3.340 1.00 96.56 82 LEU A O 1
ATOM 642 N N . ILE A 1 83 ? -1.035 3.378 -5.515 1.00 96.44 83 ILE A N 1
ATOM 643 C CA . ILE A 1 83 ? -1.003 4.849 -5.419 1.00 96.44 83 ILE A CA 1
ATOM 644 C C . ILE A 1 83 ? -2.337 5.380 -4.881 1.00 96.44 83 ILE A C 1
ATOM 646 O O . ILE A 1 83 ? -2.343 6.226 -3.986 1.00 96.44 83 ILE A O 1
ATOM 650 N N . ALA A 1 84 ? -3.462 4.864 -5.386 1.00 95.75 84 ALA A N 1
ATOM 651 C CA . ALA A 1 84 ? -4.790 5.283 -4.945 1.00 95.75 84 ALA A CA 1
ATOM 652 C C . ALA A 1 84 ? -5.069 4.869 -3.492 1.00 95.75 84 ALA A C 1
ATOM 654 O O . ALA A 1 84 ? -5.475 5.705 -2.685 1.00 95.75 84 ALA A O 1
ATOM 655 N N . LEU A 1 85 ? -4.804 3.605 -3.138 1.00 95.75 85 LEU A N 1
ATOM 656 C CA . LEU A 1 85 ? -5.022 3.099 -1.777 1.00 95.75 85 LEU A CA 1
ATOM 657 C C . LEU A 1 85 ? -4.165 3.853 -0.754 1.00 95.75 85 LEU A C 1
ATOM 659 O O . LEU A 1 85 ? -4.691 4.360 0.236 1.00 95.75 85 LEU A O 1
ATOM 663 N N . ALA A 1 86 ? -2.863 3.985 -1.024 1.00 94.69 86 ALA A N 1
ATOM 664 C CA . ALA A 1 86 ? -1.913 4.668 -0.153 1.00 94.69 86 ALA A CA 1
ATOM 665 C C . ALA A 1 86 ? -2.270 6.152 0.037 1.00 94.69 86 ALA A C 1
ATOM 667 O O . ALA A 1 86 ? -2.208 6.663 1.157 1.00 94.69 86 ALA A O 1
ATOM 668 N N . GLY A 1 87 ? -2.703 6.829 -1.032 1.00 93.38 87 GLY A N 1
ATOM 669 C CA . GLY A 1 87 ? -3.146 8.221 -0.969 1.00 93.38 87 GLY A CA 1
ATOM 670 C C . GLY A 1 87 ? -4.371 8.417 -0.074 1.00 93.38 87 GLY A C 1
ATOM 671 O O . GLY A 1 87 ? -4.386 9.342 0.746 1.00 93.38 87 GLY A O 1
ATOM 672 N N . THR A 1 88 ? -5.357 7.520 -0.178 1.00 93.19 88 THR A N 1
ATOM 673 C CA . THR A 1 88 ? -6.580 7.546 0.639 1.00 93.19 88 THR A CA 1
ATOM 674 C C . THR A 1 88 ? -6.282 7.389 2.126 1.00 93.19 88 THR A C 1
ATOM 676 O O . THR A 1 88 ? -6.800 8.154 2.938 1.00 93.19 88 THR A O 1
ATOM 679 N N . VAL A 1 89 ? -5.420 6.437 2.490 1.00 93.56 89 VAL A N 1
ATOM 680 C CA . VAL A 1 89 ? -5.137 6.120 3.902 1.00 93.56 89 VAL A CA 1
ATOM 681 C C . VAL A 1 89 ? -4.031 6.982 4.511 1.00 93.56 89 VAL A C 1
ATOM 683 O O . VAL A 1 89 ? -3.841 6.957 5.719 1.00 93.56 89 VAL A O 1
ATOM 686 N N . GLY A 1 90 ? -3.309 7.768 3.703 1.00 93.94 90 GLY A N 1
ATOM 687 C CA . GLY A 1 90 ? -2.219 8.627 4.179 1.00 93.94 90 GLY A CA 1
ATOM 688 C C . GLY A 1 90 ? -0.852 7.946 4.266 1.00 93.94 90 GLY A C 1
ATOM 689 O O . GLY A 1 90 ? 0.040 8.460 4.936 1.00 93.94 90 GLY A O 1
ATOM 690 N N . ALA A 1 91 ? -0.647 6.821 3.579 1.00 95.19 91 ALA A N 1
ATOM 691 C CA . ALA A 1 91 ? 0.641 6.128 3.508 1.00 95.19 91 ALA A CA 1
ATOM 692 C C . ALA A 1 91 ? 1.569 6.789 2.467 1.00 95.19 91 ALA A C 1
ATOM 694 O O . ALA A 1 91 ? 1.904 6.206 1.435 1.00 95.19 91 ALA A O 1
ATOM 695 N N . LEU A 1 92 ? 1.966 8.043 2.705 1.00 92.56 92 LEU A N 1
ATOM 696 C CA . LEU A 1 92 ? 2.646 8.891 1.710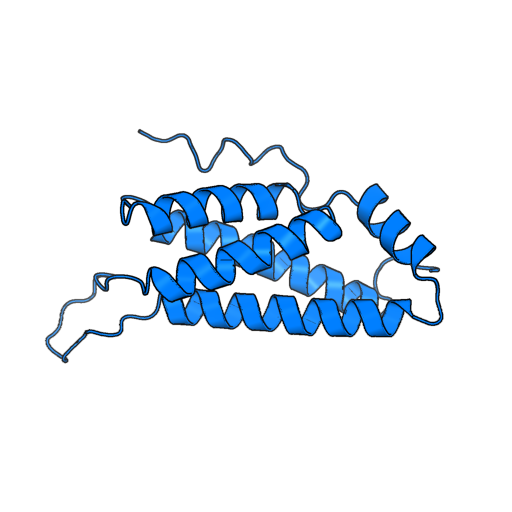 1.00 92.56 92 LEU A CA 1
ATOM 697 C C . LEU A 1 92 ? 3.976 8.309 1.222 1.00 92.56 92 LEU A C 1
ATOM 699 O O . LEU A 1 92 ? 4.284 8.359 0.031 1.00 92.56 92 LEU A O 1
ATOM 703 N N . ARG A 1 93 ? 4.760 7.710 2.124 1.00 92.81 93 ARG A N 1
ATOM 704 C CA . ARG A 1 93 ? 6.018 7.052 1.752 1.00 92.81 93 ARG A CA 1
ATOM 705 C C . ARG A 1 93 ? 5.782 5.874 0.800 1.00 92.81 93 ARG A C 1
ATOM 707 O O . ARG A 1 93 ? 6.517 5.722 -0.177 1.00 92.81 93 ARG A O 1
ATOM 714 N N . LEU A 1 94 ? 4.743 5.076 1.057 1.00 94.69 94 LEU A N 1
ATOM 715 C CA . LEU A 1 94 ? 4.325 3.971 0.191 1.00 94.69 94 LEU A CA 1
ATOM 716 C C . LEU A 1 94 ? 3.829 4.491 -1.164 1.00 94.69 94 LEU A C 1
ATOM 718 O O . LEU A 1 94 ? 4.230 3.966 -2.202 1.00 94.69 94 LEU A O 1
ATOM 722 N N . GLN A 1 95 ? 3.032 5.565 -1.161 1.00 95.44 95 GLN A N 1
ATOM 723 C CA . GLN A 1 95 ? 2.540 6.217 -2.374 1.00 95.44 95 GLN A CA 1
ATOM 724 C C . GLN A 1 95 ? 3.696 6.677 -3.274 1.00 95.44 95 GLN A C 1
ATOM 726 O O . GLN A 1 95 ? 3.727 6.330 -4.452 1.00 95.44 95 GLN A O 1
ATOM 731 N N . HIS A 1 96 ? 4.678 7.404 -2.738 1.00 93.19 96 HIS A N 1
ATOM 732 C CA . HIS A 1 96 ? 5.795 7.913 -3.540 1.00 93.19 96 HIS A CA 1
ATOM 733 C C . HIS A 1 96 ? 6.685 6.810 -4.117 1.00 93.19 96 HIS A C 1
ATOM 735 O O . HIS A 1 96 ? 7.152 6.924 -5.254 1.00 93.19 96 HIS A O 1
ATOM 741 N N . LEU A 1 97 ? 6.906 5.725 -3.370 1.00 92.31 97 LEU A N 1
ATOM 742 C CA . LEU A 1 97 ? 7.617 4.561 -3.898 1.00 92.31 97 LEU A CA 1
ATOM 743 C C . LEU A 1 97 ? 6.809 3.857 -4.993 1.00 92.31 97 LEU A C 1
ATOM 745 O O . LEU A 1 97 ? 7.392 3.456 -5.998 1.00 92.31 97 LEU A O 1
ATOM 749 N N . ALA A 1 98 ? 5.483 3.763 -4.849 1.00 94.62 98 ALA A N 1
ATOM 750 C CA . ALA A 1 98 ? 4.615 3.206 -5.883 1.00 94.62 98 ALA A CA 1
ATOM 751 C C . ALA A 1 98 ? 4.623 4.078 -7.150 1.00 94.62 98 ALA A C 1
ATOM 753 O O . ALA A 1 98 ? 4.715 3.553 -8.255 1.00 94.62 98 ALA A O 1
ATOM 754 N N . GLU A 1 99 ? 4.614 5.407 -7.011 1.00 94.50 99 GLU A N 1
ATOM 755 C CA . GLU A 1 99 ? 4.760 6.354 -8.124 1.00 94.50 99 GLU A CA 1
ATOM 756 C C . GLU A 1 99 ? 6.111 6.208 -8.833 1.00 94.50 99 GLU A C 1
ATOM 758 O O . GLU A 1 99 ? 6.166 6.216 -10.064 1.00 94.50 99 GLU A O 1
ATOM 763 N N . ALA A 1 100 ? 7.203 6.082 -8.072 1.00 91.31 100 ALA A N 1
ATOM 764 C CA . ALA A 1 100 ? 8.537 5.881 -8.625 1.00 91.31 100 ALA A CA 1
ATOM 765 C C . ALA A 1 100 ? 8.630 4.563 -9.399 1.00 91.31 100 ALA A C 1
ATOM 767 O O . ALA A 1 100 ? 9.040 4.571 -10.559 1.00 91.31 100 ALA A O 1
ATOM 768 N N . LEU A 1 101 ? 8.162 3.466 -8.800 1.00 90.56 101 LEU A N 1
ATOM 769 C CA . LEU A 1 101 ? 8.173 2.151 -9.429 1.00 90.56 101 LEU A CA 1
ATOM 770 C C . LEU A 1 101 ? 7.252 2.089 -10.655 1.00 90.56 101 LEU A C 1
ATOM 772 O O . LEU A 1 101 ? 7.627 1.508 -11.669 1.00 90.56 101 LEU A O 1
ATOM 776 N N . ASN A 1 102 ? 6.081 2.732 -10.612 1.00 92.19 102 ASN A N 1
ATOM 777 C CA . ASN A 1 102 ? 5.177 2.808 -11.761 1.00 92.19 102 ASN A CA 1
ATOM 778 C C . ASN A 1 102 ? 5.822 3.546 -12.946 1.00 92.19 102 ASN A C 1
ATOM 780 O O . ASN A 1 102 ? 5.648 3.133 -14.093 1.00 92.19 102 ASN A O 1
ATOM 784 N N . ARG A 1 103 ? 6.588 4.619 -12.688 1.00 90.50 103 ARG A N 1
ATOM 785 C CA . ARG A 1 103 ? 7.350 5.327 -13.734 1.00 90.50 103 ARG A CA 1
ATOM 786 C C . ARG A 1 103 ? 8.448 4.448 -14.328 1.00 90.50 103 ARG A C 1
ATOM 788 O O . ARG A 1 103 ? 8.504 4.314 -15.545 1.00 90.50 103 ARG A O 1
ATOM 795 N N . GLU A 1 104 ? 9.257 3.800 -13.492 1.00 87.69 104 GLU A N 1
ATOM 796 C CA . GLU A 1 104 ? 10.313 2.881 -13.950 1.00 87.69 104 GLU A CA 1
ATOM 797 C C . GLU A 1 104 ? 9.732 1.723 -14.776 1.00 87.69 104 GLU A C 1
ATOM 799 O O . GLU A 1 104 ? 10.232 1.395 -15.854 1.00 87.69 104 GLU A O 1
ATOM 804 N N . ALA A 1 105 ? 8.596 1.171 -14.339 1.00 86.69 105 ALA A N 1
ATOM 805 C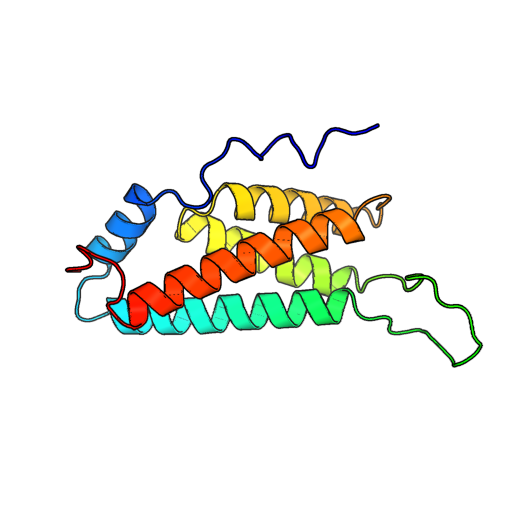 CA . ALA A 1 105 ? 7.884 0.128 -15.066 1.00 86.69 105 ALA A CA 1
ATOM 806 C C . ALA A 1 105 ? 7.277 0.620 -16.394 1.00 86.69 105 ALA A C 1
ATOM 808 O O . ALA A 1 105 ? 7.136 -0.154 -17.344 1.00 86.69 105 ALA A O 1
ATOM 809 N N . HIS A 1 106 ? 6.932 1.907 -16.492 1.00 85.00 106 HIS A N 1
ATOM 810 C CA . HIS A 1 106 ? 6.495 2.532 -17.740 1.00 85.00 106 HIS A CA 1
ATOM 811 C C . HIS A 1 106 ? 7.642 2.670 -18.741 1.00 85.00 106 HIS A C 1
ATOM 813 O O . HIS A 1 106 ? 7.473 2.360 -19.919 1.00 85.00 106 HIS A O 1
ATOM 819 N N . GLU A 1 107 ? 8.804 3.102 -18.262 1.00 84.19 107 GLU A N 1
ATOM 820 C CA . GLU A 1 107 ? 10.011 3.301 -19.065 1.00 84.19 107 GLU A CA 1
ATOM 821 C C . GLU A 1 107 ? 10.708 1.977 -19.416 1.00 84.19 107 GLU A C 1
ATOM 823 O O . GLU A 1 107 ? 11.591 1.965 -20.273 1.00 84.19 107 GLU A O 1
ATOM 828 N N . ARG A 1 108 ? 10.317 0.862 -18.770 1.00 77.25 108 ARG A N 1
ATOM 829 C CA . ARG A 1 108 ? 11.011 -0.443 -18.818 1.00 77.25 108 ARG A CA 1
ATOM 830 C C . ARG A 1 108 ? 12.513 -0.293 -18.556 1.00 77.25 108 ARG A C 1
ATOM 832 O O . ARG A 1 108 ? 13.341 -1.020 -19.100 1.00 77.25 108 ARG A O 1
ATOM 839 N N . SER A 1 109 ? 12.848 0.703 -17.747 1.00 67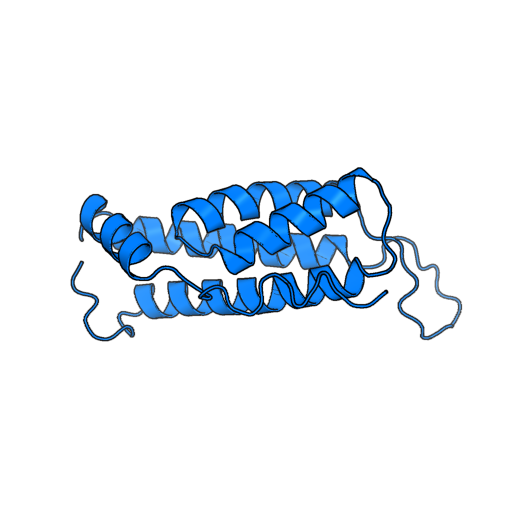.88 109 SER A N 1
ATOM 840 C CA . SER A 1 109 ? 14.199 1.143 -17.444 1.00 67.88 109 SER A CA 1
ATOM 841 C C . SER A 1 109 ? 14.413 0.857 -15.972 1.00 67.88 109 SER A C 1
ATOM 843 O O . SER A 1 109 ? 13.670 1.364 -15.135 1.00 67.88 109 SER A O 1
ATOM 845 N N . GLY A 1 110 ? 15.363 -0.015 -15.641 1.00 61.41 110 GLY A N 1
ATOM 846 C CA . GLY A 1 110 ? 15.436 -0.491 -14.268 1.00 61.41 110 GLY A CA 1
ATOM 847 C C . GLY A 1 110 ? 16.716 -1.199 -13.889 1.00 61.41 110 GLY A C 1
ATOM 848 O O . GLY A 1 110 ? 16.668 -2.362 -13.499 1.00 61.41 110 GLY A O 1
ATOM 849 N N . GLN A 1 111 ? 17.842 -0.485 -13.899 1.00 57.81 111 GLN A N 1
ATOM 850 C CA . GLN A 1 111 ? 18.808 -0.729 -12.827 1.00 57.81 111 GLN A CA 1
ATOM 851 C C . GLN A 1 111 ? 18.092 -0.274 -11.542 1.00 57.81 111 GLN A C 1
ATOM 853 O O . GLN A 1 111 ? 17.746 0.896 -11.452 1.00 57.81 111 GLN A O 1
ATOM 858 N N . ASP A 1 112 ? 17.775 -1.205 -10.636 1.00 75.12 112 ASP A N 1
ATOM 859 C CA . ASP A 1 112 ? 17.132 -1.007 -9.314 1.00 75.12 112 ASP A CA 1
ATOM 860 C C . ASP A 1 112 ? 15.628 -1.335 -9.156 1.00 75.12 112 ASP A C 1
ATOM 862 O O . ASP A 1 112 ? 15.140 -1.323 -8.023 1.00 75.12 112 ASP A O 1
ATOM 866 N N . VAL A 1 113 ? 14.900 -1.780 -10.193 1.00 82.12 113 VAL A N 1
ATOM 867 C CA . VAL A 1 113 ? 13.469 -2.176 -10.056 1.00 82.12 113 VAL A CA 1
ATOM 868 C C . VAL A 1 113 ? 13.264 -3.261 -8.993 1.00 82.12 113 VAL A C 1
ATOM 870 O O . VAL A 1 113 ? 12.329 -3.195 -8.193 1.00 82.12 113 VAL A O 1
ATOM 873 N N . ALA A 1 114 ? 14.175 -4.233 -8.906 1.00 81.88 114 ALA A N 1
ATOM 874 C CA . ALA A 1 114 ? 14.131 -5.268 -7.873 1.00 81.88 114 ALA A CA 1
ATOM 875 C C . ALA A 1 114 ? 14.367 -4.716 -6.454 1.00 81.88 114 ALA A C 1
ATOM 877 O O . ALA A 1 114 ? 13.835 -5.249 -5.479 1.00 81.88 114 ALA A O 1
ATOM 878 N N . GLN A 1 115 ? 15.168 -3.659 -6.298 1.00 83.31 115 GLN A N 1
ATOM 879 C CA . GLN A 1 115 ? 15.371 -3.008 -5.003 1.00 83.31 115 GLN A CA 1
ATOM 880 C C . GLN A 1 115 ? 14.153 -2.165 -4.620 1.00 83.31 115 GLN A C 1
ATOM 882 O O . GLN A 1 115 ? 13.643 -2.316 -3.509 1.00 83.31 115 GLN A O 1
ATOM 887 N N . ALA A 1 116 ? 13.658 -1.334 -5.539 1.00 85.38 116 ALA A N 1
ATOM 888 C CA . ALA A 1 116 ? 12.469 -0.516 -5.329 1.00 85.38 116 ALA A CA 1
ATOM 889 C C . ALA A 1 116 ? 11.242 -1.382 -5.002 1.00 85.38 116 ALA A C 1
ATOM 891 O O . ALA A 1 116 ? 10.524 -1.091 -4.047 1.00 85.38 116 ALA A O 1
ATOM 892 N N . THR A 1 117 ? 11.061 -2.504 -5.706 1.00 87.81 117 THR A N 1
ATOM 893 C CA . THR A 1 117 ? 9.961 -3.442 -5.434 1.00 87.81 117 THR A CA 1
ATOM 894 C C . THR A 1 117 ? 10.083 -4.092 -4.056 1.00 87.81 117 THR A C 1
ATOM 896 O O . THR A 1 117 ? 9.083 -4.205 -3.354 1.00 87.81 117 THR A O 1
ATOM 899 N N . ARG A 1 118 ? 11.294 -4.464 -3.612 1.00 87.19 118 ARG A N 1
ATOM 900 C CA . ARG A 1 118 ? 11.510 -4.992 -2.249 1.00 87.19 118 ARG A CA 1
ATOM 901 C C . ARG A 1 118 ? 11.182 -3.964 -1.169 1.00 87.19 118 ARG A C 1
ATOM 903 O O . ARG A 1 118 ? 10.539 -4.306 -0.182 1.00 87.19 118 ARG A O 1
ATOM 910 N N . MET A 1 119 ? 11.603 -2.713 -1.354 1.00 89.19 119 MET A N 1
ATOM 911 C CA . MET A 1 119 ? 11.289 -1.629 -0.416 1.00 89.19 119 MET A CA 1
ATOM 912 C C . MET A 1 119 ? 9.786 -1.342 -0.362 1.00 89.19 119 MET A C 1
ATOM 914 O O . MET A 1 119 ? 9.235 -1.163 0.722 1.00 89.19 119 MET A O 1
ATOM 918 N N . LEU A 1 120 ? 9.129 -1.320 -1.524 1.00 92.19 120 LEU A N 1
ATOM 919 C CA . LEU A 1 120 ? 7.687 -1.131 -1.631 1.00 92.19 120 LEU A CA 1
ATOM 920 C C . LEU A 1 120 ? 6.922 -2.269 -0.945 1.00 92.19 120 LEU A C 1
ATOM 922 O O . LEU A 1 120 ? 6.000 -1.999 -0.184 1.00 92.19 120 LEU A O 1
ATOM 926 N N . ALA A 1 121 ? 7.328 -3.521 -1.177 1.00 91.56 121 ALA A N 1
ATOM 927 C CA . ALA A 1 121 ? 6.711 -4.694 -0.566 1.00 91.56 121 ALA A CA 1
ATOM 928 C C . ALA A 1 121 ? 6.803 -4.656 0.967 1.00 91.56 121 ALA A C 1
ATOM 930 O O . ALA A 1 121 ? 5.800 -4.882 1.630 1.00 91.56 121 ALA A O 1
ATOM 931 N N . ALA A 1 122 ? 7.958 -4.280 1.526 1.00 91.12 122 ALA A N 1
ATOM 932 C CA . ALA A 1 122 ? 8.122 -4.171 2.976 1.00 91.12 122 ALA A CA 1
ATOM 933 C C . ALA A 1 122 ? 7.172 -3.135 3.609 1.00 91.12 122 ALA A C 1
ATOM 935 O O . ALA A 1 122 ? 6.555 -3.410 4.633 1.00 91.12 122 ALA A O 1
ATOM 936 N N . LEU A 1 123 ? 7.016 -1.962 2.985 1.00 93.38 123 LEU A N 1
ATOM 937 C CA . LEU A 1 123 ? 6.085 -0.934 3.471 1.00 93.38 123 LEU A CA 1
ATOM 938 C C . LEU A 1 123 ? 4.618 -1.325 3.260 1.00 93.38 123 LEU A C 1
ATOM 940 O O . LEU A 1 123 ? 3.760 -0.959 4.057 1.00 93.38 123 LEU A O 1
ATOM 944 N N . LEU A 1 124 ? 4.313 -2.055 2.185 1.00 96.06 124 LEU A N 1
ATOM 945 C CA . LEU A 1 124 ? 2.976 -2.590 1.953 1.00 96.06 124 LEU A CA 1
ATOM 946 C C . LEU A 1 124 ? 2.607 -3.624 3.023 1.00 96.06 124 LEU A C 1
ATOM 948 O O . LEU A 1 124 ? 1.496 -3.576 3.543 1.00 96.06 124 LEU A O 1
ATOM 952 N N . ASP A 1 125 ? 3.533 -4.513 3.382 1.00 95.00 125 ASP A N 1
ATOM 953 C CA . ASP A 1 125 ? 3.333 -5.494 4.451 1.00 95.00 125 ASP A CA 1
ATOM 954 C C . ASP A 1 125 ? 3.136 -4.806 5.814 1.00 95.00 125 ASP A C 1
ATOM 956 O O . ASP A 1 125 ? 2.262 -5.205 6.583 1.00 95.00 125 ASP A O 1
ATOM 960 N N . GLU A 1 126 ? 3.880 -3.729 6.092 1.00 94.94 126 GLU A N 1
ATOM 961 C CA . GLU A 1 126 ? 3.700 -2.907 7.297 1.00 94.94 126 GLU A CA 1
ATOM 962 C C . GLU A 1 126 ? 2.300 -2.259 7.339 1.00 94.94 126 GLU A C 1
ATOM 964 O O . GLU A 1 126 ? 1.625 -2.302 8.370 1.00 94.94 126 GLU A O 1
ATOM 969 N N . LEU A 1 127 ? 1.804 -1.731 6.210 1.00 95.69 127 LEU A N 1
ATOM 970 C CA . LEU A 1 127 ? 0.447 -1.166 6.106 1.00 95.69 127 LEU A CA 1
ATOM 971 C C . LEU A 1 127 ? -0.636 -2.228 6.250 1.00 95.69 127 LEU A C 1
ATOM 973 O O . LEU A 1 127 ? -1.618 -2.013 6.958 1.00 95.69 127 LEU A O 1
ATOM 977 N N . LEU A 1 128 ? -0.446 -3.383 5.621 1.00 96.38 128 LEU A N 1
ATOM 978 C CA . LEU A 1 128 ? -1.358 -4.511 5.740 1.00 96.38 128 LEU A CA 1
ATOM 979 C C . LEU A 1 128 ? -1.468 -4.978 7.196 1.00 96.38 128 LEU A C 1
ATOM 981 O O . LEU A 1 128 ? -2.572 -5.238 7.677 1.00 96.38 128 LEU A O 1
ATOM 985 N N . GLN A 1 129 ? -0.343 -5.050 7.912 1.00 95.31 129 GLN A N 1
ATOM 986 C CA . GLN A 1 129 ? -0.341 -5.412 9.325 1.00 95.31 129 GLN A CA 1
ATOM 987 C C . GLN A 1 129 ? -1.043 -4.354 10.183 1.00 95.31 129 GLN A C 1
ATOM 989 O O . GLN A 1 129 ? -1.879 -4.712 11.007 1.00 95.31 129 GLN A O 1
ATOM 994 N N . HIS A 1 130 ? -0.794 -3.065 9.938 1.00 94.12 130 HIS A N 1
ATOM 995 C CA . HIS A 1 130 ? -1.493 -1.991 10.645 1.00 94.12 130 HIS A CA 1
ATOM 996 C C . HIS A 1 130 ? -3.019 -2.069 10.460 1.00 94.12 130 HIS A C 1
ATOM 998 O O . HIS A 1 130 ? -3.773 -1.9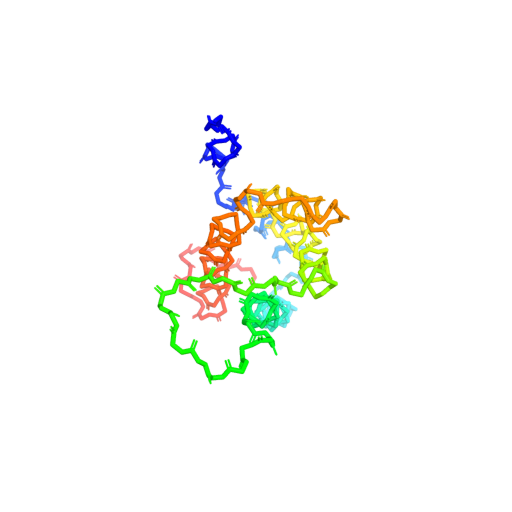65 11.427 1.00 94.12 130 HIS A O 1
ATOM 1004 N N . VAL A 1 131 ? -3.493 -2.314 9.232 1.00 94.56 131 VAL A N 1
ATOM 1005 C CA . VAL A 1 131 ? -4.930 -2.483 8.948 1.00 94.56 131 VAL A CA 1
ATOM 1006 C C . VAL A 1 131 ? -5.502 -3.696 9.689 1.00 94.56 131 VAL A C 1
ATOM 1008 O O . VAL A 1 131 ? -6.583 -3.599 10.273 1.00 94.56 131 VAL A O 1
ATOM 1011 N N . ARG A 1 132 ? -4.775 -4.817 9.736 1.00 95.12 132 ARG A N 1
ATOM 1012 C CA . ARG A 1 132 ? -5.173 -6.010 10.504 1.00 95.12 132 ARG A CA 1
ATOM 1013 C C . ARG A 1 132 ? -5.272 -5.739 11.999 1.00 95.12 132 ARG A C 1
ATOM 1015 O O . ARG A 1 132 ? -6.237 -6.167 12.629 1.00 95.12 132 ARG A O 1
ATOM 1022 N N . ASP A 1 133 ? -4.317 -5.002 12.555 1.00 93.50 133 ASP A N 1
ATOM 1023 C CA . ASP A 1 133 ? -4.325 -4.634 13.970 1.00 93.50 133 ASP A CA 1
ATOM 1024 C C . ASP A 1 133 ? -5.517 -3.720 14.294 1.00 93.50 133 ASP A C 1
ATOM 1026 O O . ASP A 1 133 ? -6.199 -3.935 15.299 1.00 93.50 133 ASP A O 1
ATOM 1030 N N . CYS A 1 134 ? -5.838 -2.765 13.411 1.00 91.50 134 CYS A N 1
ATOM 1031 C CA . CYS A 1 134 ? -7.046 -1.940 13.509 1.00 91.50 134 CYS A CA 1
ATOM 1032 C C . CYS A 1 134 ? -8.320 -2.795 13.513 1.00 91.50 134 CYS A C 1
ATOM 1034 O O . CYS A 1 134 ? -9.187 -2.597 14.362 1.00 91.50 134 CYS A O 1
ATOM 1036 N N . ARG A 1 135 ? -8.431 -3.780 12.609 1.00 90.75 135 ARG A N 1
ATOM 1037 C CA . ARG A 1 135 ? -9.587 -4.698 12.553 1.00 90.75 135 ARG A CA 1
ATOM 1038 C C . ARG A 1 135 ? -9.729 -5.553 13.805 1.00 90.75 135 ARG A C 1
ATOM 1040 O O . ARG A 1 135 ? -10.846 -5.831 14.228 1.00 90.75 135 ARG A O 1
ATOM 1047 N N . ALA A 1 136 ? -8.610 -5.984 14.375 1.00 89.81 136 ALA A N 1
ATOM 1048 C CA . ALA A 1 136 ? -8.589 -6.778 15.596 1.00 89.81 136 ALA A CA 1
ATOM 1049 C C . ALA A 1 136 ? -8.884 -5.947 16.860 1.00 89.81 136 ALA A C 1
ATOM 1051 O O . ALA A 1 136 ? -9.012 -6.523 17.938 1.00 89.81 136 ALA A O 1
ATOM 1052 N N . GLY A 1 137 ? -8.983 -4.615 16.748 1.00 86.12 137 GLY A N 1
ATOM 1053 C CA . GLY A 1 137 ? -9.113 -3.719 17.899 1.00 86.12 137 GLY A CA 1
ATOM 1054 C C . GLY A 1 137 ? -7.830 -3.617 18.730 1.00 86.12 137 GLY A C 1
ATOM 1055 O O . GLY A 1 137 ? -7.874 -3.213 19.889 1.00 86.12 137 GLY A O 1
ATOM 1056 N N . ASN A 1 138 ? -6.682 -3.982 18.153 1.00 82.50 138 ASN A N 1
ATOM 1057 C CA . ASN A 1 138 ? -5.386 -4.008 18.833 1.00 82.50 138 ASN A CA 1
ATOM 1058 C C . ASN A 1 138 ? -4.672 -2.647 18.822 1.00 82.50 138 ASN A C 1
ATOM 1060 O O . ASN A 1 138 ? -3.577 -2.531 19.372 1.00 82.50 138 ASN A O 1
ATOM 1064 N N . VAL A 1 139 ? -5.267 -1.620 18.206 1.00 72.25 139 VAL A N 1
ATOM 1065 C CA . VAL A 1 139 ? -4.709 -0.264 18.178 1.00 72.25 139 VAL A CA 1
ATOM 1066 C C . VAL A 1 139 ? -5.237 0.527 19.382 1.00 72.25 139 VAL A C 1
ATOM 1068 O O . VAL A 1 139 ? -6.441 0.778 19.472 1.00 72.25 139 VAL A O 1
ATOM 1071 N N . PRO A 1 140 ? -4.372 0.922 20.335 1.00 53.94 140 PRO A N 1
ATOM 1072 C CA . PRO A 1 140 ? -4.796 1.668 21.514 1.00 53.94 140 PRO A CA 1
ATOM 1073 C C . PRO A 1 140 ? -5.457 2.993 21.117 1.00 53.94 140 PRO A C 1
ATOM 1075 O O . PRO A 1 140 ? -4.868 3.776 20.380 1.00 53.94 140 PRO A O 1
ATOM 1078 N N . GLY A 1 141 ? -6.664 3.259 21.624 1.00 55.09 141 GLY A N 1
ATOM 1079 C CA . GLY A 1 141 ? -7.397 4.500 21.333 1.00 55.09 141 GLY A CA 1
ATOM 1080 C C . GLY A 1 141 ? -8.249 4.472 20.059 1.00 55.09 141 GLY A C 1
ATOM 1081 O O . GLY A 1 141 ? -8.894 5.471 19.751 1.00 55.09 141 GLY A O 1
ATOM 1082 N N . ALA A 1 142 ? -8.310 3.332 19.364 1.00 57.28 142 ALA A N 1
ATOM 1083 C CA . ALA A 1 142 ? -9.221 3.086 18.253 1.00 57.28 142 ALA A CA 1
ATOM 1084 C C . ALA A 1 142 ? -10.679 2.954 18.723 1.00 57.28 142 ALA A C 1
ATOM 1086 O O . ALA A 1 142 ? -11.236 1.862 18.792 1.00 57.28 142 ALA A O 1
ATOM 1087 N N . THR A 1 143 ? -11.300 4.069 19.093 1.00 54.81 143 THR A N 1
ATOM 1088 C CA . THR A 1 143 ? -12.754 4.172 19.249 1.00 54.81 143 THR A CA 1
ATOM 1089 C C . THR A 1 143 ? -13.281 5.021 18.101 1.00 54.81 143 THR A C 1
ATOM 1091 O O . THR A 1 143 ? -13.438 6.233 18.251 1.00 54.81 143 THR A O 1
ATOM 1094 N N . TRP A 1 144 ? -13.467 4.392 16.943 1.00 64.12 144 TRP A N 1
ATOM 1095 C CA . TRP A 1 144 ? -14.165 4.958 15.788 1.00 64.12 144 TRP A CA 1
ATOM 1096 C C . TRP A 1 144 ? -15.441 4.187 15.526 1.00 64.12 144 TRP A C 1
ATOM 1098 O O . TRP A 1 144 ? -15.417 2.940 15.642 1.00 64.12 144 TRP A O 1
#